Protein AF-A0A4Q2ZKI3-F1 (afdb_monomer)

Mean predicted aligned error: 3.14 Å

Radius of gyration: 14.16 Å; Cα contacts (8 Å, |Δi|>4): 35; chains: 1; bounding box: 28×27×33 Å

Foldseek 3Di:
DDDDDFWDKDWPDPDDVSDDPDVVVVPVIDIDTGGDPVQPDPVNCPPVVVDPDD

Sequence (54 aa):
MNIDPIATVRSCFGEKFAIPRQPGLCPSAWGRLVFHPPYRSPEAVRGLEGFSHL

Structure (mmCIF, N/CA/C/O backbone):
data_AF-A0A4Q2ZKI3-F1
#
_entry.id   AF-A0A4Q2ZKI3-F1
#
loop_
_atom_site.group_PDB
_atom_site.id
_atom_site.type_symbol
_atom_site.label_atom_id
_atom_site.label_alt_id
_atom_site.label_comp_id
_atom_site.label_asym_id
_atom_site.label_entity_id
_atom_site.label_seq_id
_atom_site.pdbx_PDB_ins_code
_atom_site.Cartn_x
_atom_site.Cartn_y
_atom_site.Cartn_z
_atom_site.occupancy
_atom_site.B_iso_or_equiv
_atom_site.auth_seq_id
_atom_site.auth_comp_id
_atom_site.auth_asym_id
_atom_site.auth_atom_id
_atom_site.pdbx_PDB_model_num
ATOM 1 N N . MET A 1 1 ? 11.147 -10.966 19.769 1.00 77.38 1 MET A N 1
ATOM 2 C CA . MET A 1 1 ? 10.250 -9.906 19.266 1.00 77.38 1 MET A CA 1
ATOM 3 C C . MET A 1 1 ? 9.499 -10.496 18.087 1.00 77.38 1 MET A C 1
ATOM 5 O O . MET A 1 1 ? 10.156 -10.913 17.143 1.00 77.38 1 MET A O 1
ATOM 9 N N . ASN A 1 2 ? 8.179 -10.648 18.197 1.00 92.38 2 ASN A N 1
ATOM 10 C CA . ASN A 1 2 ? 7.334 -11.128 17.101 1.00 92.38 2 ASN A CA 1
ATOM 11 C C . ASN A 1 2 ? 6.758 -9.912 16.365 1.00 92.38 2 ASN A C 1
ATOM 13 O O . ASN A 1 2 ? 6.39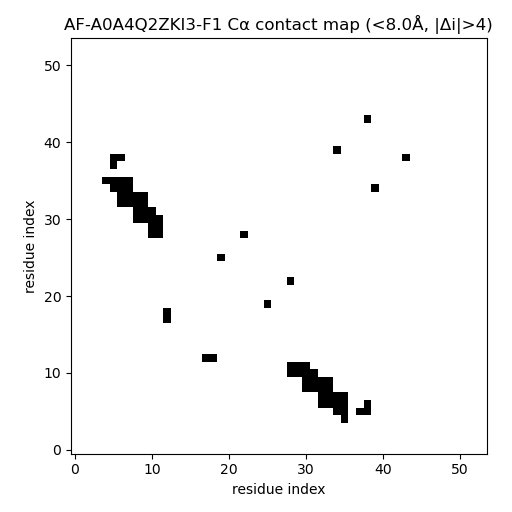0 -8.941 17.026 1.00 92.38 2 ASN A O 1
ATOM 17 N N . ILE A 1 3 ? 6.726 -9.946 15.033 1.00 94.81 3 ILE A N 1
ATOM 18 C CA . ILE A 1 3 ? 6.126 -8.890 14.209 1.00 94.81 3 ILE A CA 1
ATOM 19 C C . ILE A 1 3 ? 4.946 -9.503 13.472 1.00 94.81 3 ILE A C 1
ATOM 21 O O . ILE A 1 3 ? 5.128 -10.423 12.677 1.00 94.81 3 ILE A O 1
ATOM 25 N N . ASP A 1 4 ? 3.760 -8.953 13.712 1.00 96.25 4 ASP A N 1
ATOM 26 C CA . ASP A 1 4 ? 2.533 -9.373 13.049 1.00 96.25 4 ASP A CA 1
ATOM 27 C C . ASP A 1 4 ? 2.208 -8.393 11.907 1.00 96.25 4 ASP A C 1
ATOM 29 O O . ASP A 1 4 ? 2.028 -7.194 12.149 1.00 96.25 4 ASP A O 1
ATOM 33 N N . PRO A 1 5 ? 2.178 -8.850 10.641 1.00 96.88 5 PRO A N 1
ATOM 34 C CA . PRO A 1 5 ? 1.894 -7.980 9.510 1.00 96.88 5 PRO A CA 1
ATOM 35 C C . PRO A 1 5 ? 0.446 -7.486 9.565 1.00 96.88 5 PRO A C 1
ATOM 37 O O . PRO A 1 5 ? -0.489 -8.275 9.651 1.00 96.88 5 PRO A O 1
ATOM 40 N N . ILE A 1 6 ? 0.259 -6.170 9.456 1.00 97.38 6 ILE A N 1
ATOM 41 C CA . ILE A 1 6 ? -1.074 -5.547 9.516 1.00 97.38 6 ILE A CA 1
ATOM 42 C C . ILE A 1 6 ? -1.727 -5.372 8.140 1.00 97.38 6 ILE A C 1
ATOM 44 O O . ILE A 1 6 ? -2.935 -5.153 8.025 1.00 97.38 6 ILE A O 1
ATOM 48 N N . ALA A 1 7 ? -0.924 -5.435 7.077 1.00 97.88 7 ALA A N 1
ATOM 49 C CA . ALA A 1 7 ? -1.348 -5.161 5.715 1.00 97.88 7 ALA A CA 1
ATOM 50 C C . ALA A 1 7 ? -0.400 -5.784 4.682 1.00 97.88 7 ALA A C 1
ATOM 52 O O . ALA A 1 7 ? 0.715 -6.207 4.987 1.00 97.88 7 ALA A O 1
ATOM 53 N N . THR A 1 8 ? -0.839 -5.797 3.426 1.00 97.88 8 THR A N 1
ATOM 54 C CA . THR A 1 8 ? -0.026 -6.196 2.273 1.00 97.88 8 THR A CA 1
ATOM 55 C C . THR A 1 8 ? -0.061 -5.109 1.209 1.00 97.88 8 THR A C 1
ATOM 57 O O . THR A 1 8 ? -1.136 -4.657 0.817 1.00 97.88 8 THR A O 1
ATOM 60 N N . VAL A 1 9 ? 1.110 -4.714 0.706 1.00 97.25 9 VAL A N 1
ATOM 61 C CA . VAL A 1 9 ? 1.218 -3.812 -0.446 1.00 97.25 9 VAL A CA 1
ATOM 62 C C . VAL A 1 9 ? 0.935 -4.595 -1.726 1.00 97.25 9 VAL A C 1
ATOM 64 O O . VAL A 1 9 ? 1.537 -5.634 -1.987 1.00 97.25 9 VAL A O 1
ATOM 67 N N . ARG A 1 10 ? 0.014 -4.084 -2.539 1.00 97.38 10 ARG A N 1
ATOM 68 C CA . ARG A 1 10 ? -0.190 -4.483 -3.932 1.00 97.38 10 ARG A CA 1
ATOM 69 C C . ARG A 1 10 ? 0.366 -3.381 -4.814 1.00 97.38 10 ARG A C 1
ATOM 71 O O . ARG A 1 10 ? 0.015 -2.226 -4.607 1.00 97.38 10 ARG A O 1
ATOM 78 N N . SER A 1 11 ? 1.220 -3.719 -5.766 1.00 96.12 11 SER A N 1
ATOM 79 C CA . SER A 1 11 ? 1.803 -2.759 -6.703 1.00 96.12 11 SER A CA 1
ATOM 80 C C . SER A 1 11 ? 1.612 -3.228 -8.140 1.00 96.12 11 SER A C 1
ATOM 82 O O . SER A 1 11 ? 1.207 -4.364 -8.392 1.00 96.12 11 SER A O 1
ATOM 84 N N . CYS A 1 12 ? 1.938 -2.353 -9.084 1.00 95.50 12 CYS A N 1
ATOM 85 C CA . CYS A 1 12 ? 2.010 -2.682 -10.505 1.00 95.50 12 CYS A CA 1
ATOM 86 C C . CYS A 1 12 ? 3.172 -3.619 -10.884 1.00 95.50 12 CYS A C 1
ATOM 88 O O . CYS A 1 12 ? 3.257 -4.033 -12.038 1.00 95.50 12 CYS A O 1
ATOM 90 N N . PHE A 1 13 ? 4.082 -3.938 -9.959 1.00 95.50 13 PHE A N 1
ATOM 91 C CA . PHE A 1 13 ? 5.270 -4.744 -10.240 1.00 95.50 13 PHE A CA 1
ATOM 92 C C . PHE A 1 13 ? 5.010 -6.211 -9.885 1.00 95.50 13 PHE A C 1
ATOM 94 O O . PHE A 1 13 ? 4.872 -6.556 -8.714 1.00 95.50 13 PHE A O 1
ATOM 101 N N . GLY A 1 14 ? 4.946 -7.077 -10.899 1.00 92.19 14 GLY A N 1
ATOM 102 C CA . GLY A 1 14 ? 4.686 -8.509 -10.710 1.00 92.19 14 GLY A CA 1
ATOM 103 C C . GLY A 1 14 ? 5.866 -9.292 -10.126 1.00 92.19 14 GLY A C 1
ATOM 104 O O . GLY A 1 14 ? 5.663 -10.319 -9.483 1.00 92.19 14 GLY A O 1
ATOM 105 N N . GLU A 1 15 ? 7.093 -8.802 -10.311 1.00 94.50 15 GLU A N 1
ATOM 106 C CA . GLU A 1 15 ? 8.313 -9.454 -9.839 1.00 94.50 15 GLU A CA 1
ATOM 107 C C . GLU A 1 15 ? 9.408 -8.444 -9.481 1.00 94.50 15 GLU A C 1
ATOM 109 O O . GLU A 1 15 ? 9.358 -7.270 -9.853 1.00 94.50 15 GLU A O 1
ATOM 114 N N . LYS A 1 16 ? 10.445 -8.922 -8.785 1.00 92.00 16 LYS A N 1
ATOM 115 C CA . LYS A 1 16 ? 11.540 -8.088 -8.274 1.00 92.00 16 LYS A CA 1
ATOM 116 C C . LYS A 1 16 ? 12.281 -7.321 -9.375 1.00 92.00 16 LYS A C 1
ATOM 118 O O . LYS A 1 16 ? 12.658 -6.174 -9.159 1.00 92.00 16 LYS A O 1
ATOM 123 N N . PHE A 1 17 ? 12.492 -7.938 -10.538 1.00 93.88 17 PHE A N 1
ATOM 124 C CA . PHE A 1 17 ? 13.259 -7.334 -11.633 1.00 93.88 17 PHE A CA 1
ATOM 125 C C . PHE A 1 17 ? 12.475 -6.287 -12.434 1.00 93.88 17 PHE A C 1
ATOM 127 O O . PHE A 1 17 ? 13.084 -5.503 -13.156 1.00 93.88 17 PHE A O 1
ATOM 134 N N . ALA A 1 18 ? 11.152 -6.214 -12.257 1.00 92.50 18 ALA A N 1
ATOM 135 C CA . ALA A 1 18 ? 10.316 -5.177 -12.858 1.00 92.50 18 ALA A CA 1
ATOM 136 C C . ALA A 1 18 ? 10.353 -3.845 -12.080 1.00 92.50 18 ALA A C 1
ATOM 138 O O . ALA A 1 18 ? 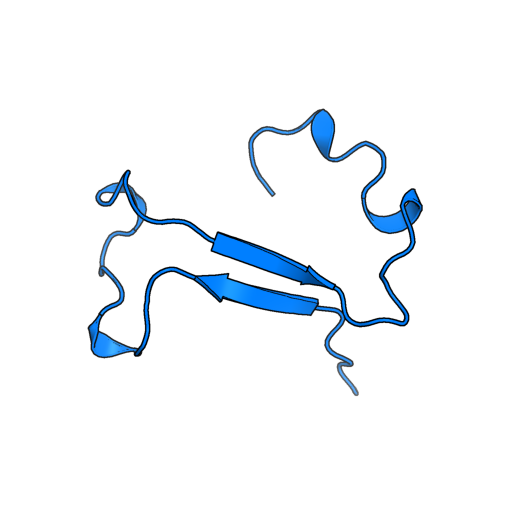9.827 -2.840 -12.554 1.00 92.50 18 ALA A O 1
ATOM 139 N N . ILE A 1 19 ? 10.943 -3.826 -10.879 1.00 94.62 19 ILE A N 1
ATOM 140 C CA . ILE A 1 19 ? 10.945 -2.653 -10.001 1.00 94.62 19 ILE A CA 1
ATOM 141 C C . ILE A 1 19 ? 11.993 -1.637 -10.494 1.00 94.62 19 ILE A C 1
ATOM 143 O O . ILE A 1 19 ? 13.170 -1.987 -10.636 1.00 94.62 19 ILE A O 1
ATOM 147 N N . PRO A 1 20 ? 11.619 -0.363 -10.723 1.00 94.19 20 PRO A N 1
ATOM 148 C CA . PRO A 1 20 ? 12.554 0.661 -11.165 1.00 94.19 20 PRO A CA 1
ATOM 149 C C . PRO A 1 20 ? 13.591 0.961 -10.080 1.00 94.19 20 PRO A C 1
ATOM 151 O O . PRO A 1 20 ? 13.268 1.097 -8.901 1.00 94.19 20 PRO A O 1
ATOM 154 N N . ARG A 1 21 ? 14.845 1.167 -10.496 1.00 94.88 21 ARG A N 1
ATOM 155 C CA . ARG A 1 21 ? 15.931 1.597 -9.592 1.00 94.88 21 ARG A CA 1
ATOM 156 C C . ARG A 1 21 ? 15.692 2.990 -8.998 1.00 94.88 21 ARG A C 1
ATOM 158 O O . ARG A 1 21 ? 16.176 3.280 -7.911 1.00 94.88 21 ARG A O 1
ATOM 165 N N . GLN A 1 22 ? 14.961 3.841 -9.718 1.00 95.44 22 GLN A N 1
ATOM 166 C CA . GLN A 1 22 ? 14.559 5.178 -9.284 1.00 95.44 22 GLN A CA 1
ATOM 167 C C . GLN A 1 22 ? 13.030 5.295 -9.389 1.00 95.44 22 GLN A C 1
ATOM 169 O O . GLN A 1 22 ? 12.522 5.657 -10.451 1.00 95.44 22 GLN A O 1
ATOM 174 N N . PRO A 1 23 ? 12.274 4.973 -8.323 1.00 91.69 23 PRO A N 1
ATOM 175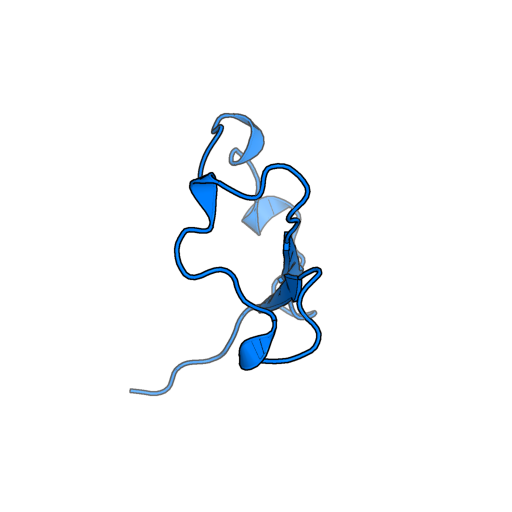 C CA . PRO A 1 23 ? 10.811 4.946 -8.379 1.00 91.69 23 PRO A CA 1
ATOM 176 C C . PRO A 1 23 ? 10.196 6.317 -8.683 1.00 91.69 23 PRO A C 1
ATOM 178 O O . P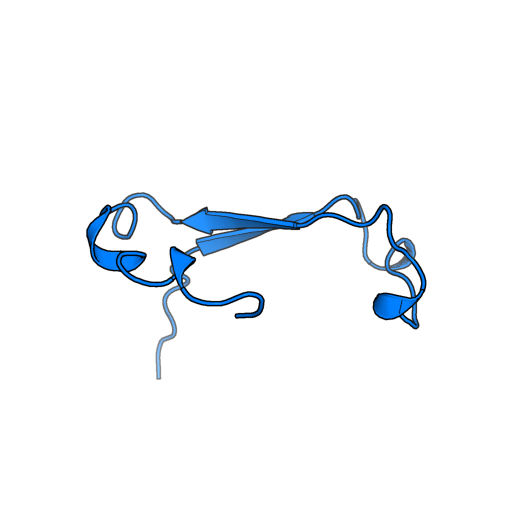RO A 1 23 ? 9.203 6.383 -9.398 1.00 91.69 23 PRO A O 1
ATOM 181 N N . GLY A 1 24 ? 10.831 7.413 -8.247 1.00 91.94 24 GLY A N 1
ATOM 182 C CA . GLY A 1 24 ? 10.373 8.779 -8.536 1.00 91.94 24 GLY A CA 1
ATOM 183 C C . GLY A 1 24 ? 10.378 9.165 -10.023 1.00 91.94 24 GLY A C 1
ATOM 184 O O . GLY A 1 24 ? 9.778 10.169 -10.384 1.00 91.94 24 GLY A O 1
ATOM 185 N N . LEU A 1 25 ? 11.020 8.374 -10.892 1.00 94.62 25 LEU A N 1
ATOM 186 C CA . LEU A 1 25 ? 11.022 8.585 -12.346 1.00 94.62 25 LEU A CA 1
ATOM 187 C C . LEU A 1 25 ? 9.931 7.785 -13.077 1.00 94.62 25 LEU A C 1
ATOM 189 O O . LEU A 1 25 ? 9.815 7.887 -14.295 1.00 94.62 25 LEU A O 1
ATOM 193 N N . CYS A 1 26 ? 9.135 6.985 -12.361 1.00 94.56 26 CYS A N 1
ATOM 194 C CA . CYS A 1 26 ? 8.039 6.200 -12.925 1.00 94.56 26 CYS A CA 1
ATOM 195 C C . CYS A 1 26 ? 6.688 6.747 -12.426 1.00 94.56 26 CYS A C 1
ATOM 197 O O . CYS A 1 26 ? 6.100 6.183 -11.505 1.00 94.56 26 CYS A O 1
ATOM 199 N N . PRO A 1 27 ? 6.171 7.843 -13.014 1.00 92.56 27 PRO A N 1
ATOM 200 C CA . PRO A 1 27 ? 4.950 8.501 -12.536 1.00 92.56 27 PRO A CA 1
ATOM 201 C C . PRO A 1 27 ? 3.683 7.651 -12.718 1.00 92.56 27 PRO A C 1
ATOM 203 O O . PRO A 1 27 ? 2.666 7.926 -12.093 1.00 92.56 27 PRO A O 1
ATOM 206 N N . SER A 1 28 ? 3.732 6.623 -13.571 1.00 93.69 28 SER A N 1
ATOM 207 C CA . SER A 1 28 ? 2.641 5.664 -13.764 1.00 93.69 28 SER A CA 1
ATOM 208 C C . SER A 1 28 ? 2.631 4.528 -12.735 1.00 93.69 28 SER A C 1
ATOM 210 O O . SER A 1 28 ? 1.686 3.734 -12.723 1.00 93.69 28 SER A O 1
ATOM 212 N N . ALA A 1 29 ? 3.664 4.416 -11.891 1.00 95.06 29 ALA A N 1
ATOM 213 C CA . ALA A 1 29 ? 3.714 3.397 -10.853 1.00 95.06 29 ALA A CA 1
ATOM 214 C C . ALA A 1 29 ? 2.634 3.652 -9.797 1.00 95.06 29 ALA A C 1
ATOM 216 O O . ALA A 1 29 ? 2.426 4.779 -9.353 1.00 95.06 29 ALA A O 1
ATOM 217 N N . TRP A 1 30 ? 1.971 2.585 -9.357 1.00 95.25 30 TRP A N 1
ATOM 218 C CA . TRP A 1 30 ? 0.948 2.660 -8.320 1.00 95.25 30 TRP A CA 1
ATOM 219 C C . TRP A 1 30 ? 1.162 1.601 -7.243 1.00 95.25 30 TRP A C 1
ATOM 221 O O . TRP A 1 30 ? 1.738 0.531 -7.475 1.00 95.25 30 TRP A O 1
ATOM 231 N N . GLY A 1 31 ? 0.654 1.908 -6.050 1.00 95.81 31 GLY A N 1
ATOM 232 C CA . GLY A 1 31 ? 0.627 1.015 -4.902 1.00 95.81 31 GLY A CA 1
ATOM 233 C C . GLY A 1 31 ? -0.690 1.144 -4.140 1.00 95.81 31 GLY A C 1
ATOM 234 O O . GLY A 1 31 ? -1.275 2.220 -4.061 1.00 95.81 31 GLY A O 1
ATOM 235 N N . ARG A 1 32 ? -1.163 0.036 -3.573 1.00 97.25 32 ARG A N 1
ATOM 236 C CA . ARG A 1 32 ? -2.318 -0.023 -2.678 1.00 97.25 32 ARG A CA 1
ATOM 237 C C . ARG A 1 3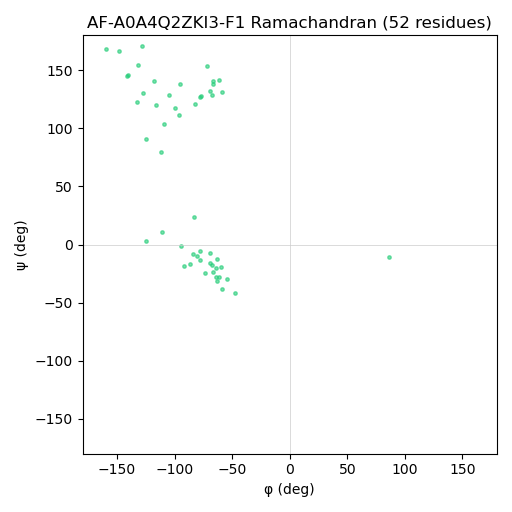2 ? -1.965 -0.843 -1.450 1.00 97.25 32 ARG A C 1
ATOM 239 O O . ARG A 1 32 ? -1.630 -2.021 -1.567 1.00 97.25 32 ARG A O 1
ATOM 246 N N . LEU A 1 33 ? -2.094 -0.244 -0.273 1.00 96.94 33 LEU A N 1
ATOM 247 C CA . LEU A 1 33 ? -1.984 -0.963 0.990 1.00 96.94 33 LEU A CA 1
ATOM 248 C C . LEU A 1 33 ? -3.329 -1.632 1.312 1.00 96.94 33 LEU A C 1
ATOM 250 O O . LEU A 1 33 ? -4.361 -0.970 1.400 1.00 96.94 33 LEU A O 1
ATOM 254 N N . VAL A 1 34 ? -3.335 -2.957 1.447 1.00 97.31 34 VAL A N 1
ATOM 255 C CA . VAL A 1 34 ? -4.531 -3.745 1.771 1.00 97.31 34 VAL A CA 1
ATOM 256 C C . VAL A 1 34 ? -4.400 -4.265 3.194 1.00 97.31 34 VAL A C 1
ATOM 258 O O . VAL A 1 34 ? -3.674 -5.229 3.437 1.00 97.31 34 VAL A O 1
ATOM 261 N N . PHE A 1 35 ? -5.114 -3.640 4.130 1.00 97.75 35 PHE A N 1
ATOM 262 C CA . PHE A 1 35 ? -5.145 -4.072 5.528 1.00 97.75 35 PHE A CA 1
ATOM 263 C C . PHE A 1 35 ? -5.709 -5.490 5.655 1.00 97.75 35 PHE A C 1
ATOM 265 O O . PHE A 1 35 ? -6.648 -5.878 4.942 1.00 97.75 35 PHE A O 1
ATOM 272 N N . HIS A 1 36 ? -5.129 -6.279 6.555 1.00 97.88 36 HIS A N 1
ATOM 273 C CA . HIS A 1 36 ? -5.658 -7.591 6.922 1.00 97.88 36 HIS A CA 1
ATOM 274 C C . HIS A 1 36 ? -6.937 -7.417 7.751 1.00 97.88 36 HIS A C 1
ATOM 276 O O . HIS A 1 36 ? -7.103 -6.370 8.378 1.00 97.88 36 HIS A O 1
ATOM 282 N N . PRO A 1 37 ? -7.866 -8.395 7.751 1.00 97.38 37 PRO A N 1
ATOM 283 C CA . PRO A 1 37 ? -9.192 -8.228 8.351 1.00 97.38 37 PRO A CA 1
ATOM 284 C C . PRO A 1 37 ? -9.221 -7.625 9.769 1.00 97.38 37 PRO A C 1
ATOM 286 O O . PRO A 1 37 ? -10.038 -6.728 9.974 1.00 97.38 37 PRO A O 1
ATOM 289 N N . PRO A 1 38 ? -8.323 -8.000 10.707 1.00 96.75 38 PRO A N 1
ATOM 290 C CA . PRO A 1 38 ? -8.322 -7.437 12.062 1.00 96.75 38 PRO A CA 1
ATOM 291 C C . PRO A 1 38 ? -8.032 -5.930 12.134 1.00 96.75 38 PRO A C 1
ATOM 293 O O . PRO A 1 38 ? -8.371 -5.289 13.122 1.00 96.75 38 PRO A O 1
ATOM 296 N N . TYR A 1 39 ? -7.424 -5.355 11.094 1.00 96.75 39 TYR A N 1
ATOM 297 C CA . TYR A 1 39 ? -6.946 -3.971 11.076 1.00 96.75 39 TYR A CA 1
ATOM 298 C C . TYR A 1 39 ? -7.758 -3.064 10.135 1.00 96.75 39 TYR A C 1
ATOM 300 O O . TYR A 1 39 ? -7.362 -1.934 9.873 1.00 96.75 39 TYR A O 1
ATOM 308 N N . ARG A 1 40 ? -8.904 -3.528 9.608 1.00 95.06 40 ARG A N 1
ATOM 309 C CA . ARG A 1 40 ? -9.760 -2.775 8.661 1.00 95.06 40 ARG A CA 1
ATOM 310 C C . ARG A 1 40 ? -10.733 -1.789 9.321 1.00 95.06 40 ARG A C 1
ATOM 312 O O . ARG A 1 40 ? -11.756 -1.451 8.728 1.00 95.06 40 ARG A O 1
ATOM 319 N N . SER A 1 41 ? -10.445 -1.332 10.535 1.00 96.25 41 SER A N 1
ATOM 320 C CA . SER A 1 41 ? -11.254 -0.285 11.164 1.00 96.25 41 SER A CA 1
ATOM 321 C C . SER A 1 41 ? -11.042 1.048 10.431 1.00 96.25 41 SER A C 1
ATOM 323 O O . SER A 1 41 ? -9.887 1.422 10.230 1.00 96.25 41 SER A O 1
ATOM 325 N N . PRO A 1 42 ? -12.099 1.804 10.073 1.00 95.25 42 PRO A N 1
ATOM 326 C CA . PRO A 1 42 ? -11.954 3.163 9.540 1.00 95.25 42 PRO A CA 1
ATOM 327 C C . PRO A 1 42 ? -11.141 4.079 10.463 1.00 95.25 42 PRO A C 1
ATOM 329 O O . PRO A 1 42 ? -10.417 4.954 9.999 1.00 95.25 42 PRO A O 1
ATOM 332 N N . GLU A 1 43 ? -11.194 3.819 11.770 1.00 96.75 43 GLU A N 1
ATOM 333 C CA . GLU A 1 43 ? -10.415 4.541 12.777 1.00 96.75 43 GLU A CA 1
ATOM 334 C C . GLU A 1 43 ? -8.904 4.402 12.589 1.00 96.75 43 GLU A C 1
ATOM 336 O O . GLU A 1 43 ? -8.161 5.308 12.946 1.00 96.75 43 GLU A O 1
ATOM 341 N N . ALA A 1 44 ? -8.438 3.299 11.993 1.00 95.00 44 ALA A N 1
ATOM 342 C CA . ALA A 1 44 ? -7.014 3.048 11.783 1.00 95.00 44 ALA A CA 1
ATOM 343 C C . ALA A 1 44 ? -6.379 3.985 10.740 1.00 95.00 44 ALA A C 1
ATOM 345 O O . ALA A 1 44 ? -5.156 4.070 10.667 1.00 95.00 44 ALA A O 1
ATOM 346 N N . VAL A 1 45 ? -7.195 4.661 9.924 1.00 95.25 45 VAL A N 1
ATOM 347 C CA . VAL A 1 45 ? -6.736 5.562 8.853 1.00 95.25 45 VAL A CA 1
ATOM 348 C C . VAL A 1 45 ? -7.324 6.969 8.958 1.00 95.25 45 VAL A C 1
ATOM 350 O O . VAL A 1 45 ? -7.059 7.803 8.095 1.00 95.25 45 VAL A O 1
ATOM 353 N N . ARG A 1 46 ? -8.114 7.250 10.001 1.00 97.31 46 ARG A N 1
ATOM 354 C CA . ARG A 1 46 ? -8.710 8.570 10.230 1.00 97.31 46 ARG A CA 1
ATOM 355 C C . ARG A 1 46 ? -7.612 9.631 10.343 1.00 97.31 46 ARG A C 1
ATOM 357 O O . ARG A 1 46 ? -6.671 9.469 11.115 1.00 97.31 46 ARG A O 1
ATOM 364 N N . GLY A 1 47 ? -7.764 10.734 9.617 1.00 97.19 47 GLY A N 1
ATOM 365 C CA . GLY A 1 47 ? -6.825 11.852 9.618 1.00 97.19 47 GLY A CA 1
ATOM 366 C C . GLY A 1 47 ? -5.664 11.694 8.634 1.00 97.19 47 GLY A C 1
ATOM 367 O O . GLY A 1 47 ? -4.964 12.676 8.387 1.00 97.19 47 GLY A O 1
ATOM 368 N N . LEU A 1 48 ? -5.466 10.514 8.026 1.00 96.62 48 LEU A N 1
ATOM 369 C CA . LEU A 1 48 ? -4.433 10.333 6.999 1.00 96.62 48 LEU A CA 1
ATOM 370 C C . LEU A 1 48 ? -4.737 11.129 5.724 1.00 96.62 48 LEU A C 1
ATOM 372 O O . LEU A 1 48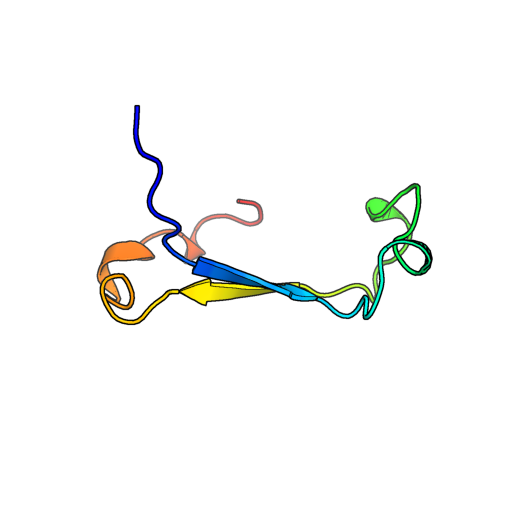 ? -3.816 11.495 5.002 1.00 96.62 48 LEU A O 1
ATOM 376 N N . GLU A 1 49 ? -6.002 11.462 5.472 1.00 95.69 49 GLU A N 1
ATOM 377 C CA . GLU A 1 49 ? -6.436 12.309 4.359 1.00 95.69 49 GLU A CA 1
ATOM 378 C C . GLU A 1 49 ? -5.823 13.721 4.369 1.00 95.69 49 GLU A C 1
ATOM 380 O O . GLU A 1 49 ? -5.792 14.379 3.331 1.00 95.69 49 GLU A O 1
ATOM 385 N N . GLY A 1 50 ? -5.315 14.188 5.517 1.00 97.69 50 GLY A N 1
ATOM 386 C CA . GLY A 1 50 ? -4.637 15.480 5.645 1.00 97.69 50 GLY A CA 1
ATOM 387 C C . GLY A 1 50 ? -3.192 15.496 5.132 1.00 97.69 50 GLY A C 1
ATOM 388 O O . GLY A 1 50 ? -2.570 16.558 5.109 1.00 97.69 50 GLY A O 1
ATOM 389 N N . PHE A 1 51 ? -2.646 14.347 4.727 1.00 97.94 51 PHE A N 1
ATOM 390 C CA . PHE A 1 51 ? -1.249 14.198 4.330 1.00 97.94 51 PHE A CA 1
ATOM 391 C C . PHE A 1 51 ? -1.130 13.775 2.868 1.00 97.94 51 PHE A C 1
ATOM 393 O O . PHE A 1 51 ? -1.880 12.941 2.369 1.00 97.94 51 PHE A O 1
ATOM 400 N N . SER A 1 52 ? -0.140 14.333 2.173 1.00 95.94 52 SER A N 1
ATOM 401 C CA . SER A 1 52 ? 0.171 13.961 0.788 1.00 95.94 52 SER A CA 1
ATOM 402 C C . SER A 1 52 ? 1.128 12.769 0.679 1.00 95.94 52 SER A C 1
ATOM 404 O O . SER A 1 52 ? 1.240 12.181 -0.393 1.00 95.94 52 SER A O 1
ATOM 406 N N . HIS A 1 53 ? 1.823 12.424 1.768 1.00 94.94 53 HIS A N 1
ATOM 407 C CA . HIS A 1 53 ? 2.830 11.364 1.837 1.00 94.94 53 HIS A CA 1
ATOM 408 C C . HIS A 1 53 ? 2.715 10.628 3.180 1.00 94.94 53 HIS A C 1
ATOM 410 O O . HIS A 1 53 ? 2.406 11.259 4.193 1.00 94.94 53 HIS A O 1
ATOM 416 N N . LEU A 1 54 ? 2.970 9.316 3.169 1.00 92.50 54 LEU A N 1
ATOM 417 C CA . LEU A 1 54 ? 2.906 8.398 4.312 1.00 92.50 54 LEU A CA 1
ATOM 418 C C . LEU A 1 54 ? 4.188 7.569 4.415 1.00 92.50 54 LEU A C 1
ATOM 420 O O . LEU A 1 54 ? 4.808 7.333 3.351 1.00 92.50 54 LEU A O 1
#

pLDDT: mean 95.17, std 3.02, range [77.38, 97.94]

Secondary structure (DSSP, 8-state):
------EEEEES-SSGGGS-SSGGG-TT--EEEEE-GGG--GGGTTTGGG-S--

Solvent-accessible surface area (backbone atoms only — not comparable to full-atom values): 3840 Å² total; per-residue (Å²): 139,88,85,82,83,56,55,46,81,46,57,80,56,92,49,82,87,66,54,64,98,56,59,90,79,43,85,85,66,53,75,45,81,44,58,38,82,96,55,64,52,70,76,78,55,64,74,53,86,81,50,95,75,133

=== Feature glossary ===
Feature key, reading from the visual/contextual features back to the raw sequence:

Rendered structure images. Six rendered views show the 3D structure from the faces of a cube — i.e. along ±x, ±y, ±z. Rendering representation is drawn randomly per protein from cartoon (secondary-structure ribbons), sticks (backbone bonds), or molecular surface; coloring is either N→C rainbow (blue at the N-terminus through red at the C-terminus) or one color per chain.

Contact-map, Ramachandran, and PAE plots. The contact map is a binary N×N matrix image: pixel (i, j) is dark where Cα_i and Cα_j are within 8 Å and |i−j|>4. Because the |i−j|>4 filter removes local helical contacts, off-diagonal stripes parallel to the main diagonal indicate parallel β-sheets; stripes perpendicular to it indicate antiparallel β-sheets. The Ramachandran plot scatters every residue's (φ, ψ) pair against the sterically allowed regions. The PAE heatmap renders the predicted-aligned-error matrix.

InterPro / GO / CATH / organism. Database cross-references. InterPro integrates a dozen domain/family signature databases into unified entries with residue-range hits. GO terms attach function/process/location labels with evidence codes. CATH codes position the fold in a four-level structural taxonomy. Organism is the NCBI-taxonomy species name.

Nearest PDB structures. The Foldseek neighbor list gives the closest experimentally determined structures in the PDB, ranke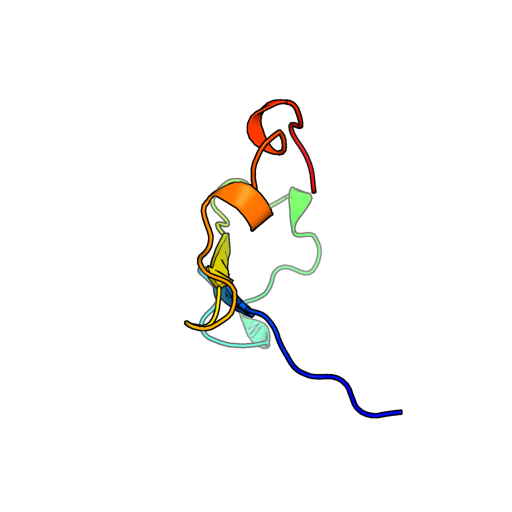d by structural alignment. TM-score near 1 means near-identical fold; near 0.3 means only rough topology match. This is how one finds what a novel AlphaFold prediction most resembles in the solved-structure universe.

Predicted aligned error. PAE(i, j) answers: if I align the predicted and true structures on residue i, how far off (in Å) do I expect residue j to be? A block-diagonal PAE matrix with low values on the blocks and high values off-diagonal is the signature of a multi-domain protein with confidently predicted domains but uncertain inter-domain orientation.

Solvent-accessible surface area. Accessible surface area quantifies burial. A residue with SASA near zero is packed into the hydrophobic core; one with SASA >100 Å² sits on the surface. Computed here via the Shrake–Rupley numerical algorithm with a 1.4 Å probe.

B-factor. B-factor (Debye–Waller factor) reflects atomic displacement in the crystal lattice. It is an experimental observable (units Å²), not a prediction; low values mean the atom is pinned down, high values mean it moves or is heterogeneous across the crystal.

pLDDT. For AlphaFold models, the B-factor field carries pLDDT — the model's own estimate of local accuracy on a 0–100 scale. Regions with pLDDT<50 should be treated as essentially unmodeled; they often correspond to intrinsically disordered segments.

Backbone torsions (φ/ψ). φ (phi) and ψ (psi) are the two rotatable backbone dihedrals per residue: φ is the C(i-1)–N–Cα–C torsion, ψ is the N–Cα–C–N(i+1) torsion, both in degrees on (−180°, 180°]. α-helical residues cluster near (−60°, −45°); β-strand residues near (−120°, +130°). A Ramachandran plot is simply a scatter of (φ, ψ) for every residue.

Radius of gyration, Cα contacts, bounding box. Radius of gyration (Rg) is the root-mean-square distance of Cα atoms from their centroid — a single number for ove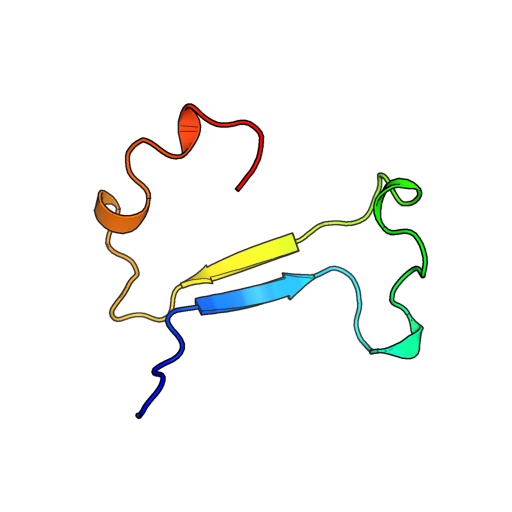rall size and compactness. A globular domain of N residues has Rg ≈ 2.2·N^0.38 Å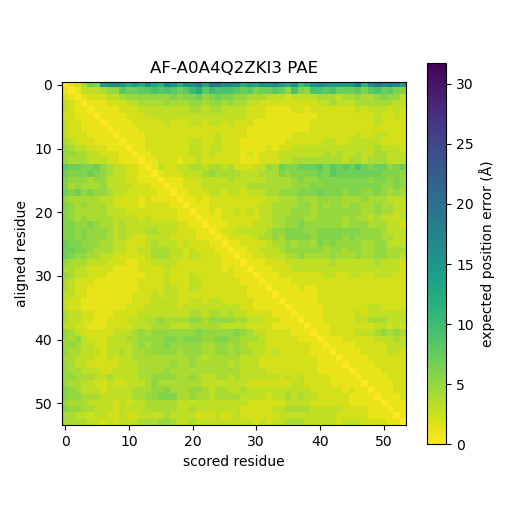; an extended or disordered chain has a much larger Rg. The Cα contact count is the number of residue pairs whose Cα atoms are within 8 Å and are more than four positions apart in sequence — a standard proxy for tertiary packing density. The bounding box is the smallest axis-aligned box enclosing all Cα atoms.

Secondary structure (3-state, P-SEA). Three-state secondary structure (P-SEA) collapses the eight DSSP classes into helix (a), strand (b), and coil (c). P-SEA assigns these from Cα geometry alone — distances and angles — without requiring backbone oxygens, so it works on any Cα trace.

Secondary structure (8-state, DSSP). DSSP 8-state secondary structure assigns each residue one of H (α-helix), G (3₁₀-helix), I (π-helix), E (extended β-strand), B (isolated β-bridge), T (hydrogen-bonded turn), S (bend), or '-' (coil). The assignment is computed from backbone hydrogen-bond geometry via the Kabsch–Sander algorithm.

Foldseek 3Di. A 3Di character summarizes, for each residue, the relative orientation of the Cα frame of its nearest spatial neighbor. Because it encodes fold topology rather than chemistry, 3Di alignments detect remote structural similarity that sequence alignment misses.

mmCIF coordinates. The mmCIF block holds the 3D Cartesian coordinates of each backbone atom (N, Cα, C, O) in ångströms. mmCIF is the PDB's canonical archive format — a tagged-loop text representation of the atomic model.

Sequence. Sequence gives the chain of amino acids in standard one-letter code (A=alanine, C=cysteine, …, Y=tyrosine), read N→C. It is the only feature that is directly encoded by the gene; all structural features are derived from the folded form of this sequence.